Protein AF-A0A645K088-F1 (afdb_monomer)

Solvent-accessible surface area (backbone atoms only — not comparable to full-atom values): 4001 Å² total; per-residue (Å²): 108,44,71,60,29,46,53,48,26,54,49,28,50,56,28,33,78,70,69,74,41,57,71,64,57,30,52,51,28,44,50,50,27,52,50,39,48,51,51,51,51,50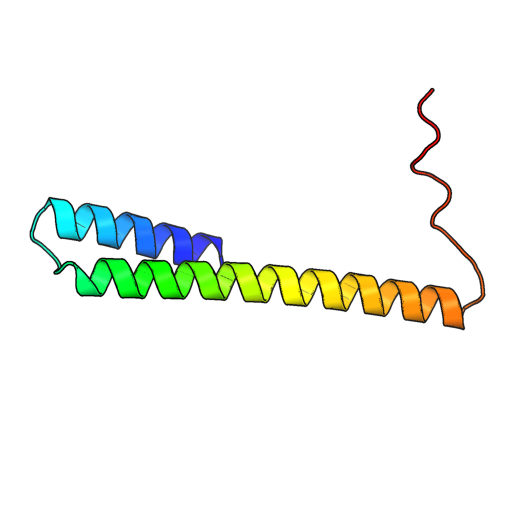,54,50,53,52,49,55,52,50,50,54,51,49,34,64,74,71,73,52,88,85,85,84,87,81,83,76,82,127

Radius of gyration: 20.07 Å; Cα contacts (8 Å, |Δi|>4): 31; chains: 1; bounding box: 38×34×48 Å

Mean predicted aligned error: 8.67 Å

Organism: NCBI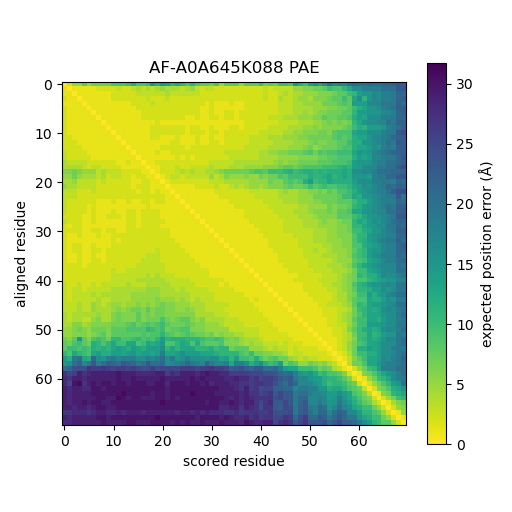:txid1076179

Structure (mmCIF, N/CA/C/O backbone):
data_AF-A0A645K088-F1
#
_entry.id   AF-A0A645K088-F1
#
loop_
_atom_site.group_PDB
_atom_site.id
_atom_site.type_symbol
_atom_site.label_atom_id
_atom_site.label_alt_id
_atom_site.label_comp_id
_atom_site.label_asym_id
_atom_site.label_entity_id
_atom_site.label_seq_id
_atom_site.pdbx_PDB_ins_code
_atom_site.Cartn_x
_atom_site.Cartn_y
_atom_site.Cartn_z
_atom_site.occupancy
_atom_site.B_iso_or_equiv
_atom_site.auth_seq_id
_atom_site.auth_comp_id
_atom_site.auth_asym_id
_atom_site.auth_atom_id
_atom_site.pdbx_PDB_model_num
ATOM 1 N N . MET A 1 1 ? -6.464 0.418 -7.619 1.00 85.19 1 MET A N 1
ATOM 2 C CA . MET A 1 1 ? -6.459 -0.225 -6.283 1.00 85.19 1 MET A CA 1
ATOM 3 C C . MET A 1 1 ? -6.105 0.744 -5.154 1.00 85.19 1 MET A C 1
ATOM 5 O O . MET A 1 1 ? -6.811 0.728 -4.159 1.00 85.19 1 MET A O 1
ATOM 9 N N . VAL A 1 2 ? -5.105 1.633 -5.298 1.00 93.94 2 VAL A N 1
ATOM 10 C CA . VAL A 1 2 ? -4.756 2.627 -4.250 1.00 93.94 2 VAL A CA 1
ATOM 11 C C . VAL A 1 2 ? -5.951 3.465 -3.753 1.00 93.94 2 VAL A C 1
ATOM 13 O O . VAL A 1 2 ? -6.134 3.519 -2.540 1.00 93.94 2 VAL A O 1
ATOM 16 N N . PRO A 1 3 ? -6.812 4.055 -4.614 1.00 95.56 3 PRO A N 1
ATOM 17 C CA . PRO A 1 3 ? -7.932 4.873 -4.128 1.00 95.56 3 PRO A CA 1
ATOM 18 C C . PRO A 1 3 ? -8.955 4.079 -3.304 1.00 95.56 3 PRO A C 1
ATOM 20 O O . PRO A 1 3 ? -9.463 4.563 -2.300 1.00 95.56 3 PRO A O 1
ATOM 23 N N . GLN A 1 4 ? -9.221 2.834 -3.699 1.00 94.19 4 GLN A N 1
ATOM 24 C CA . GLN A 1 4 ? -10.137 1.940 -2.990 1.00 94.19 4 GLN A CA 1
ATOM 25 C C . GLN A 1 4 ? -9.573 1.513 -1.625 1.00 94.19 4 GLN A C 1
ATOM 27 O O . GLN A 1 4 ? -10.301 1.477 -0.633 1.00 94.19 4 GLN A O 1
ATOM 32 N N . ALA A 1 5 ? -8.272 1.216 -1.557 1.00 95.75 5 ALA A N 1
ATOM 33 C CA . ALA A 1 5 ? -7.609 0.892 -0.297 1.00 95.75 5 ALA A CA 1
ATOM 34 C C . ALA A 1 5 ? -7.593 2.097 0.663 1.00 95.75 5 ALA A C 1
ATOM 36 O O . ALA A 1 5 ? -7.766 1.925 1.865 1.00 95.75 5 ALA A O 1
ATOM 37 N N . GLU A 1 6 ? -7.463 3.319 0.133 1.00 96.94 6 GLU A N 1
ATOM 38 C CA . GLU A 1 6 ? -7.546 4.553 0.924 1.00 96.94 6 GLU A CA 1
ATOM 39 C C . GLU A 1 6 ? -8.950 4.720 1.514 1.00 96.94 6 GLU A C 1
ATOM 41 O O . GLU A 1 6 ? -9.090 4.880 2.721 1.00 96.94 6 GLU A O 1
ATOM 46 N N . GLN A 1 7 ? -10.003 4.572 0.702 1.00 97.94 7 GLN A N 1
ATOM 47 C CA . GLN A 1 7 ? -11.389 4.606 1.190 1.00 97.94 7 GLN A CA 1
ATOM 48 C C . GLN A 1 7 ? -11.654 3.558 2.278 1.00 97.94 7 GLN A C 1
ATOM 50 O O . GLN A 1 7 ? -12.325 3.851 3.265 1.00 97.94 7 GLN A O 1
ATOM 55 N N . THR A 1 8 ? -11.101 2.353 2.120 1.00 96.31 8 THR A N 1
ATOM 56 C CA . THR A 1 8 ? -11.244 1.265 3.099 1.00 96.31 8 THR A CA 1
ATOM 57 C C . THR A 1 8 ? -10.579 1.621 4.428 1.00 96.31 8 THR A C 1
ATOM 59 O O . THR A 1 8 ? -11.180 1.428 5.482 1.00 96.31 8 THR A O 1
ATOM 62 N N . TYR A 1 9 ? -9.376 2.200 4.390 1.00 97.62 9 TYR A N 1
ATOM 63 C CA . TYR A 1 9 ? -8.689 2.689 5.585 1.00 97.62 9 TYR A CA 1
ATOM 64 C C . TYR A 1 9 ? -9.481 3.796 6.294 1.00 97.62 9 TYR A C 1
ATOM 66 O O . TYR A 1 9 ? -9.711 3.713 7.500 1.00 97.62 9 TYR A O 1
ATOM 74 N N . GLN A 1 10 ? -9.987 4.784 5.547 1.00 97.94 10 GLN A N 1
ATOM 75 C CA . GLN A 1 10 ? -10.809 5.856 6.120 1.00 97.94 10 GLN A CA 1
ATOM 76 C C . GLN A 1 10 ? -12.095 5.311 6.763 1.00 97.94 10 GLN A C 1
ATOM 78 O O . GLN A 1 10 ? -12.464 5.717 7.865 1.00 97.94 10 GLN A O 1
ATOM 83 N N . ALA A 1 11 ? -12.754 4.341 6.122 1.00 97.00 11 ALA A N 1
ATOM 84 C CA . ALA A 1 11 ? -13.922 3.671 6.688 1.00 97.00 11 ALA A CA 1
ATOM 85 C C . ALA A 1 11 ? -13.580 2.889 7.968 1.00 97.00 11 ALA A C 1
ATOM 87 O O . ALA A 1 11 ? -14.347 2.940 8.930 1.00 97.00 11 ALA A O 1
ATOM 88 N N . GLY A 1 12 ? -12.421 2.222 8.013 1.00 97.00 12 GLY A N 1
ATOM 89 C CA . GLY A 1 12 ? -11.910 1.550 9.209 1.00 97.00 12 GLY A CA 1
ATOM 90 C C . GLY A 1 12 ? -11.707 2.516 10.378 1.00 97.00 12 GLY A C 1
ATOM 91 O O . GLY A 1 12 ? -12.189 2.255 11.478 1.00 97.00 12 GLY A O 1
ATOM 92 N N . VAL A 1 13 ? -11.086 3.674 10.136 1.00 97.81 13 VAL A N 1
ATOM 93 C CA . VAL A 1 13 ? -10.877 4.724 11.153 1.00 97.81 13 VAL A CA 1
ATOM 94 C C . VAL A 1 13 ? -12.206 5.260 11.697 1.00 97.81 13 VAL A C 1
ATOM 96 O O . VAL A 1 13 ? -12.379 5.384 12.914 1.00 97.81 13 VAL A O 1
ATOM 99 N N . VAL A 1 14 ? -13.171 5.536 10.814 1.00 98.12 14 VAL A N 1
ATOM 100 C CA . VAL A 1 14 ? -14.518 5.981 11.210 1.00 98.12 14 VAL A CA 1
ATOM 101 C C . VAL A 1 14 ? -15.251 4.884 11.983 1.00 98.12 14 VAL A C 1
ATOM 103 O O . VAL A 1 14 ? -15.935 5.170 12.966 1.00 98.12 14 VAL A O 1
ATOM 106 N N . GLY A 1 15 ? -15.112 3.625 11.568 1.00 96.88 15 GLY A N 1
ATOM 107 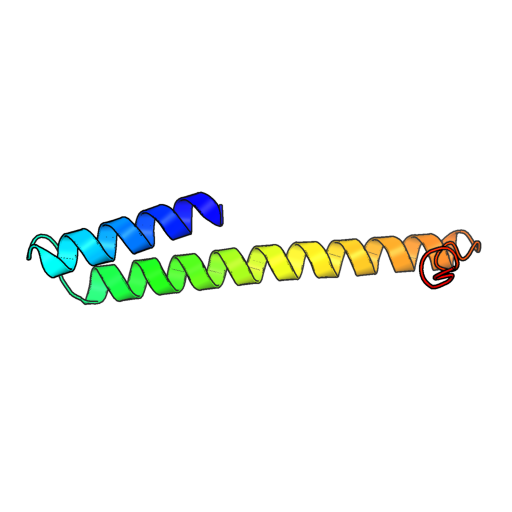C CA . GLY A 1 15 ? -15.679 2.476 12.264 1.00 96.88 15 GLY A CA 1
ATOM 108 C C . GLY A 1 15 ? -15.119 2.331 13.678 1.00 96.88 15 GLY A C 1
ATOM 109 O O . GLY A 1 15 ? -15.897 2.207 14.619 1.00 96.88 15 GLY A O 1
ATOM 110 N N . TYR A 1 16 ? -13.797 2.414 13.833 1.00 97.12 16 TYR A N 1
ATOM 111 C CA . TYR A 1 16 ? -13.113 2.297 15.121 1.00 97.12 16 TYR A CA 1
ATOM 112 C C . TYR A 1 16 ? -13.500 3.424 16.077 1.00 97.12 16 TYR A C 1
ATOM 114 O O . TYR A 1 16 ? -13.877 3.170 17.217 1.00 97.12 16 TYR A O 1
ATOM 122 N N . THR A 1 17 ? -13.512 4.666 15.584 1.00 96.44 17 THR A N 1
ATOM 123 C CA . THR A 1 17 ? -13.910 5.843 16.377 1.00 96.44 17 THR A CA 1
ATOM 124 C C . THR A 1 17 ? -15.344 5.729 16.901 1.00 96.44 17 THR A C 1
ATOM 126 O O . THR A 1 17 ? -15.646 6.187 17.998 1.00 96.44 17 THR A O 1
ATOM 129 N N . ASN A 1 18 ? -16.224 5.078 16.139 1.00 97.25 18 ASN A N 1
ATOM 130 C CA . ASN A 1 18 ? -17.616 4.849 16.519 1.00 97.25 18 ASN A CA 1
ATOM 131 C C . ASN A 1 18 ? -17.843 3.506 17.243 1.00 97.25 18 ASN A C 1
ATOM 133 O O . ASN A 1 18 ? -18.995 3.114 17.428 1.00 97.25 18 ASN A O 1
ATOM 137 N N . GLY A 1 19 ? -16.782 2.767 17.590 1.00 95.19 19 GLY A N 1
ATOM 138 C CA . GLY A 1 19 ? -16.868 1.466 18.264 1.00 95.19 19 GLY A CA 1
ATOM 139 C C . GLY A 1 19 ? -17.474 0.337 17.419 1.00 95.19 19 GLY A C 1
ATOM 140 O O . GLY A 1 19 ? -17.899 -0.676 17.966 1.00 95.19 19 GLY A O 1
ATOM 141 N N . LYS A 1 20 ? -17.552 0.504 16.093 1.00 96.56 20 LYS A N 1
ATOM 142 C CA . LYS A 1 20 ? -18.148 -0.471 15.161 1.00 96.56 20 LYS A CA 1
ATOM 143 C C . LYS A 1 20 ? -17.173 -1.556 14.709 1.00 96.56 20 LYS A C 1
ATOM 145 O O . LYS A 1 20 ? -17.616 -2.614 14.276 1.00 96.56 20 LYS A O 1
ATOM 150 N N . VAL A 1 21 ? -15.873 -1.276 14.759 1.00 95.81 21 VAL A N 1
ATOM 151 C CA . VAL A 1 21 ? -14.798 -2.236 14.473 1.00 95.81 21 VAL A CA 1
ATOM 152 C C . VAL A 1 21 ? -13.697 -2.087 15.516 1.00 95.81 21 VAL A C 1
ATOM 154 O O . VAL A 1 21 ? -13.596 -1.047 16.171 1.00 95.81 21 VAL A O 1
ATOM 157 N N . ASP A 1 22 ? -12.875 -3.118 15.672 1.00 96.62 22 ASP A N 1
ATOM 158 C CA . ASP A 1 22 ? -11.709 -3.064 16.546 1.00 96.62 22 ASP A CA 1
ATOM 159 C C . ASP A 1 22 ? -10.519 -2.337 15.889 1.00 96.62 22 ASP A C 1
ATOM 161 O O . ASP A 1 22 ? -10.524 -1.977 14.709 1.00 96.62 22 ASP A O 1
ATOM 165 N N . PHE A 1 23 ? -9.475 -2.099 16.683 1.00 96.06 23 PHE A N 1
ATOM 166 C CA . PHE A 1 23 ? -8.251 -1.459 16.205 1.00 96.06 23 PHE A CA 1
ATOM 167 C C . PHE A 1 23 ? -7.483 -2.320 15.185 1.00 96.06 23 PHE A C 1
ATOM 169 O O . PHE A 1 23 ? -6.784 -1.777 14.329 1.00 96.06 23 PHE A O 1
ATOM 176 N N . MET A 1 24 ? -7.626 -3.650 15.233 1.00 97.88 24 MET A N 1
ATOM 177 C CA . MET A 1 24 ? -6.945 -4.551 14.297 1.00 97.88 24 MET A CA 1
ATOM 178 C C . MET A 1 24 ? -7.486 -4.377 12.878 1.00 97.88 24 MET A C 1
ATOM 180 O O . MET A 1 24 ? -6.698 -4.290 11.940 1.00 97.88 24 MET A O 1
ATOM 184 N N . ALA A 1 25 ? -8.793 -4.158 12.719 1.00 97.12 25 ALA A N 1
ATOM 185 C CA . ALA A 1 25 ? -9.391 -3.816 11.430 1.00 97.12 25 ALA A CA 1
ATOM 186 C C . ALA A 1 25 ? -8.795 -2.528 10.818 1.00 97.12 25 ALA A C 1
ATOM 188 O O . ALA A 1 25 ? -8.601 -2.428 9.600 1.00 97.12 25 ALA A O 1
ATOM 189 N N . VAL A 1 26 ? -8.449 -1.539 11.651 1.00 97.81 26 VAL A N 1
ATOM 190 C CA . VAL A 1 26 ? -7.763 -0.316 11.197 1.00 97.81 26 VAL A CA 1
ATOM 191 C C . VAL A 1 26 ? -6.345 -0.635 10.725 1.00 97.81 26 VAL A C 1
ATOM 193 O O . VAL A 1 26 ? -5.948 -0.193 9.647 1.00 97.81 26 VAL A O 1
ATOM 196 N N . LEU A 1 27 ? -5.588 -1.425 11.490 1.00 98.31 27 LEU A N 1
ATOM 197 C CA . LEU A 1 27 ? -4.226 -1.819 11.121 1.00 98.31 27 LEU A CA 1
ATOM 198 C C . LEU A 1 27 ? -4.186 -2.634 9.824 1.00 98.31 27 LEU A C 1
ATOM 200 O O . LEU A 1 27 ? -3.335 -2.383 8.969 1.00 98.31 27 LEU A O 1
ATOM 204 N N . ASP A 1 28 ? -5.127 -3.554 9.639 1.00 97.88 28 ASP A N 1
ATOM 205 C CA . ASP A 1 28 ? -5.220 -4.370 8.430 1.00 97.88 28 ASP A CA 1
ATOM 206 C C . ASP A 1 28 ? -5.521 -3.514 7.197 1.00 97.88 28 ASP A C 1
ATOM 208 O O . ASP A 1 28 ? -4.845 -3.629 6.169 1.00 97.88 28 ASP A O 1
ATOM 212 N N . SER A 1 29 ? -6.476 -2.586 7.308 1.00 97.56 29 SER A N 1
ATOM 213 C CA . SER A 1 29 ? -6.793 -1.656 6.218 1.00 97.56 29 SER A CA 1
ATOM 214 C C . SER A 1 29 ? -5.631 -0.701 5.896 1.00 97.56 29 SER A C 1
ATOM 216 O O . SER A 1 29 ? -5.365 -0.426 4.721 1.00 97.56 29 SER A O 1
ATOM 218 N N . LEU A 1 30 ? -4.866 -0.266 6.905 1.00 98.19 30 LEU A N 1
ATOM 219 C CA . LEU A 1 30 ? -3.649 0.528 6.718 1.00 98.19 30 LEU A CA 1
ATOM 220 C C . LEU A 1 30 ? -2.545 -0.270 6.008 1.00 98.19 30 LEU A C 1
ATOM 222 O O . LEU A 1 30 ? -1.899 0.241 5.088 1.00 98.19 30 LEU A O 1
ATOM 226 N N . ASN A 1 31 ? -2.335 -1.528 6.400 1.00 98.25 31 ASN A N 1
ATOM 227 C CA . ASN A 1 31 ? -1.374 -2.419 5.751 1.00 98.25 31 ASN A CA 1
ATOM 228 C C . ASN A 1 31 ? -1.747 -2.665 4.284 1.00 98.25 31 ASN A C 1
ATOM 230 O O . ASN A 1 31 ? -0.888 -2.566 3.403 1.00 98.25 31 ASN A O 1
ATOM 234 N N . ALA A 1 32 ? -3.029 -2.905 3.998 1.00 97.62 32 ALA A N 1
ATOM 235 C CA . ALA A 1 32 ? -3.530 -3.058 2.635 1.00 97.62 32 ALA A CA 1
ATOM 236 C C . ALA A 1 32 ? -3.280 -1.798 1.785 1.00 97.62 32 ALA A C 1
ATOM 238 O O . ALA A 1 32 ? -2.788 -1.893 0.658 1.00 97.62 32 ALA A O 1
ATOM 239 N N . LEU A 1 33 ? -3.541 -0.609 2.338 1.00 98.25 33 LEU A N 1
ATOM 240 C CA . LEU A 1 33 ? -3.245 0.669 1.688 1.00 98.25 33 LEU A CA 1
ATOM 241 C C . LEU A 1 33 ? -1.752 0.841 1.392 1.00 98.25 33 LEU A C 1
ATOM 243 O O . LEU A 1 33 ? -1.376 1.251 0.290 1.00 98.25 33 LEU A O 1
ATOM 247 N N . ARG A 1 34 ? -0.889 0.511 2.356 1.00 98.19 34 ARG A N 1
ATOM 248 C CA . ARG A 1 34 ? 0.564 0.587 2.182 1.00 98.19 34 ARG A CA 1
ATOM 249 C C . ARG A 1 34 ? 1.044 -0.342 1.069 1.00 98.19 34 ARG A C 1
ATOM 251 O O . ARG A 1 34 ? 1.820 0.094 0.221 1.00 98.19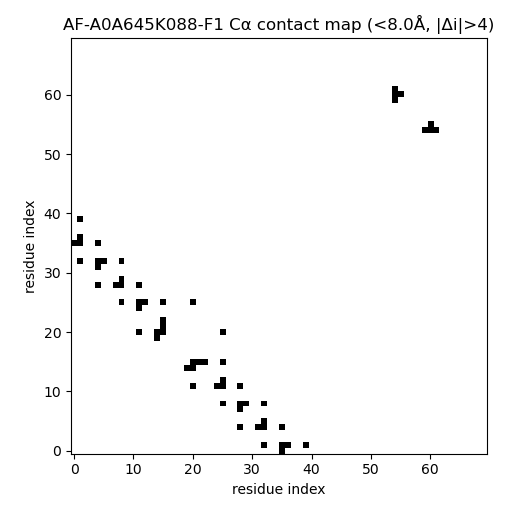 34 ARG A O 1
ATOM 258 N N . ASN A 1 35 ? 0.556 -1.579 1.038 1.00 97.88 35 ASN A N 1
ATOM 259 C CA . ASN A 1 35 ? 0.904 -2.547 -0.002 1.00 97.88 35 ASN A CA 1
ATOM 260 C C . ASN A 1 35 ? 0.436 -2.076 -1.382 1.00 97.88 35 ASN A C 1
ATOM 262 O O . ASN A 1 35 ? 1.233 -2.047 -2.315 1.00 97.88 35 ASN A O 1
ATOM 266 N N . ALA A 1 36 ? -0.797 -1.573 -1.495 1.00 97.38 36 ALA A N 1
ATOM 267 C CA . ALA A 1 36 ? -1.302 -1.025 -2.751 1.00 97.38 36 ALA A CA 1
ATOM 268 C C . ALA A 1 36 ? -0.439 0.142 -3.272 1.00 97.38 36 ALA A C 1
ATOM 270 O O . ALA A 1 36 ? -0.185 0.238 -4.474 1.00 97.38 36 ALA A O 1
ATOM 271 N N . LYS A 1 37 ? 0.026 1.031 -2.379 1.00 97.19 37 LYS A N 1
ATOM 272 C CA . LYS A 1 37 ? 0.940 2.131 -2.735 1.00 97.19 37 LYS A CA 1
ATOM 273 C C . LYS A 1 37 ? 2.300 1.596 -3.192 1.00 97.19 37 LYS A C 1
ATOM 275 O O . LYS A 1 37 ? 2.816 2.053 -4.209 1.00 97.19 37 LYS A O 1
ATOM 280 N N . LEU A 1 38 ? 2.864 0.617 -2.483 1.00 97.88 38 LEU A N 1
ATOM 281 C CA . LEU A 1 38 ? 4.129 -0.021 -2.862 1.00 97.88 38 LEU A CA 1
ATOM 282 C C . LEU A 1 38 ? 4.055 -0.671 -4.244 1.00 97.88 38 LEU A C 1
ATOM 284 O O . LEU A 1 38 ? 4.957 -0.473 -5.054 1.00 97.88 38 LEU A O 1
ATOM 288 N N . ASP A 1 39 ? 2.985 -1.403 -4.531 1.00 97.06 39 ASP A N 1
ATOM 289 C CA .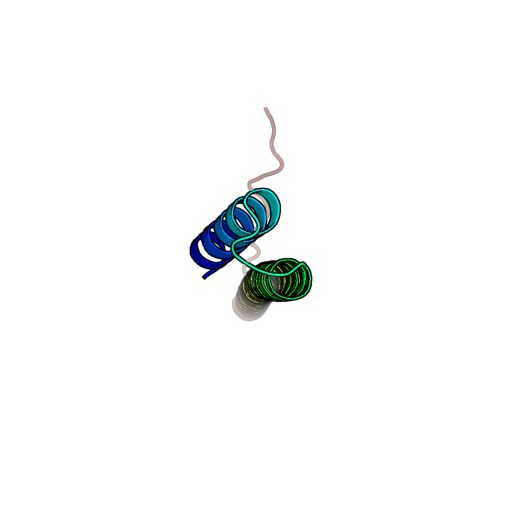 ASP A 1 39 ? 2.821 -2.086 -5.814 1.00 97.06 39 ASP A CA 1
ATOM 290 C C . ASP A 1 39 ? 2.645 -1.095 -6.966 1.00 97.06 39 ASP A C 1
ATOM 292 O O . ASP A 1 39 ? 3.228 -1.282 -8.034 1.00 97.06 39 ASP A O 1
ATOM 296 N N . TYR 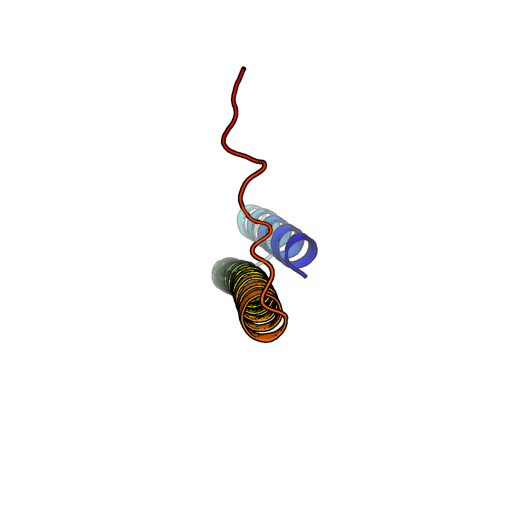A 1 40 ? 1.947 0.020 -6.730 1.00 95.81 40 TYR A N 1
ATOM 297 C CA . TYR A 1 40 ? 1.883 1.121 -7.691 1.00 95.81 40 TYR A CA 1
ATOM 298 C C . TYR A 1 40 ? 3.273 1.694 -8.014 1.00 95.81 40 TYR A C 1
ATOM 300 O O . TYR A 1 40 ? 3.618 1.856 -9.186 1.00 95.81 40 TYR A O 1
ATOM 308 N N . TYR A 1 41 ? 4.096 1.972 -6.998 1.00 95.44 41 TYR A N 1
ATOM 309 C CA . TYR A 1 41 ? 5.444 2.500 -7.227 1.00 95.44 41 TYR A CA 1
ATOM 310 C C . TYR A 1 41 ? 6.361 1.491 -7.918 1.00 95.44 41 TYR A C 1
ATOM 312 O O . TYR A 1 41 ? 7.109 1.882 -8.811 1.00 95.44 41 TYR A O 1
ATOM 320 N N . LYS A 1 42 ? 6.284 0.204 -7.560 1.00 96.25 42 LYS A N 1
ATOM 321 C CA . LYS A 1 42 ? 7.027 -0.858 -8.255 1.00 96.25 42 LYS A CA 1
ATOM 322 C C . LYS A 1 42 ? 6.659 -0.904 -9.734 1.00 96.25 42 LYS A C 1
ATOM 324 O O . LYS A 1 42 ? 7.552 -0.842 -10.569 1.00 96.25 42 LYS A O 1
ATOM 329 N N . ALA A 1 43 ? 5.364 -0.908 -10.053 1.00 94.81 43 ALA A N 1
ATOM 330 C CA . ALA A 1 43 ? 4.895 -0.901 -11.436 1.00 94.81 43 ALA A CA 1
ATOM 331 C C . ALA A 1 43 ? 5.406 0.324 -12.214 1.00 94.81 43 ALA A C 1
ATOM 333 O O . ALA A 1 43 ? 5.827 0.192 -13.362 1.00 94.81 43 ALA A O 1
ATOM 334 N N . ARG A 1 44 ? 5.433 1.508 -11.584 1.00 95.00 44 ARG A N 1
ATOM 335 C CA . ARG A 1 44 ? 5.975 2.722 -12.210 1.00 95.00 44 ARG A CA 1
ATOM 336 C C . ARG A 1 44 ? 7.476 2.614 -12.478 1.00 95.00 44 ARG A C 1
ATOM 338 O O . ARG A 1 44 ? 7.922 2.916 -13.578 1.00 95.00 44 ARG A O 1
ATOM 345 N N . VAL A 1 45 ? 8.243 2.146 -11.497 1.00 95.69 45 VAL A N 1
ATOM 346 C CA . VAL A 1 45 ? 9.691 1.944 -11.639 1.00 95.69 45 VAL A CA 1
ATOM 347 C C . VAL A 1 45 ? 9.999 0.901 -12.712 1.00 95.69 45 VAL A C 1
ATOM 349 O O . VAL A 1 45 ? 10.927 1.078 -13.497 1.00 95.69 45 VAL A O 1
ATOM 352 N N . ASP A 1 46 ? 9.233 -0.185 -12.772 1.00 95.38 46 ASP A N 1
ATOM 353 C CA . ASP A 1 46 ? 9.428 -1.228 -13.778 1.00 95.38 46 ASP A CA 1
ATOM 354 C C . ASP A 1 46 ? 9.090 -0.725 -15.185 1.00 95.38 46 ASP A C 1
ATOM 356 O O . ASP A 1 46 ? 9.820 -1.033 -16.129 1.00 95.38 46 ASP A O 1
ATOM 360 N N . TYR A 1 47 ? 8.065 0.123 -15.319 1.00 93.19 47 TYR A N 1
ATOM 361 C CA . TYR A 1 47 ? 7.771 0.840 -16.558 1.00 93.19 47 TYR A CA 1
ATOM 362 C C . TYR A 1 47 ? 8.920 1.772 -16.973 1.00 93.19 47 TYR A C 1
ATOM 364 O O . TYR A 1 47 ? 9.394 1.687 -18.104 1.00 93.19 47 TYR A O 1
ATOM 372 N N . GLU A 1 48 ? 9.423 2.610 -16.062 1.00 91.62 48 GLU A N 1
ATOM 373 C CA . GLU A 1 48 ? 10.548 3.522 -16.324 1.00 91.62 48 GLU A CA 1
ATOM 374 C C . GLU A 1 48 ? 11.813 2.746 -16.744 1.00 91.62 48 GLU A C 1
ATOM 376 O O . GLU A 1 48 ? 12.486 3.100 -17.714 1.00 91.62 48 GLU A O 1
ATOM 381 N N . LYS A 1 49 ? 12.108 1.620 -16.079 1.00 92.88 49 LYS A N 1
ATOM 382 C CA 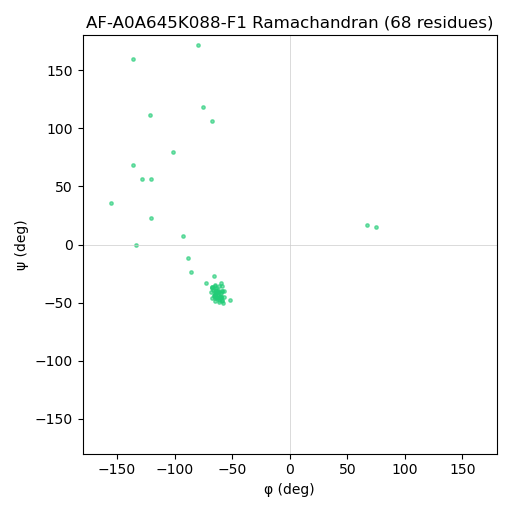. LYS A 1 49 ? 13.210 0.722 -16.461 1.00 92.88 49 LYS A CA 1
ATOM 383 C C . LYS A 1 49 ? 12.996 0.095 -17.834 1.00 92.88 49 LYS A C 1
ATOM 385 O O . LYS A 1 49 ? 13.961 -0.055 -18.584 1.00 92.88 49 LYS A O 1
ATOM 390 N N . ALA A 1 50 ? 11.776 -0.334 -18.150 1.00 90.38 50 ALA A N 1
ATOM 391 C CA . ALA A 1 50 ? 11.453 -0.909 -19.451 1.00 90.38 50 ALA A CA 1
ATOM 392 C C . ALA A 1 50 ? 11.617 0.134 -20.565 1.00 90.38 50 ALA A C 1
ATOM 394 O O . ALA A 1 50 ? 12.250 -0.167 -21.575 1.00 90.38 50 ALA A O 1
ATOM 395 N N . ALA A 1 51 ? 11.153 1.367 -20.345 1.00 88.81 51 ALA A N 1
ATOM 396 C CA . ALA A 1 51 ? 11.353 2.486 -21.260 1.00 88.81 51 ALA A CA 1
ATOM 397 C C . ALA A 1 51 ? 12.848 2.757 -21.503 1.00 88.81 51 ALA A C 1
ATOM 399 O O . ALA A 1 51 ? 13.290 2.723 -22.647 1.00 88.81 51 ALA A O 1
ATOM 400 N N . ALA A 1 52 ? 13.657 2.878 -20.446 1.00 85.81 52 ALA A N 1
ATOM 401 C CA . ALA A 1 52 ? 15.102 3.091 -20.577 1.00 85.81 52 ALA A CA 1
ATOM 402 C C . ALA A 1 52 ? 15.822 1.936 -21.310 1.00 85.81 52 ALA A C 1
ATOM 404 O O . ALA A 1 52 ? 16.762 2.153 -22.078 1.00 85.81 52 ALA A O 1
ATOM 405 N N . LYS A 1 53 ? 15.385 0.683 -21.104 1.00 86.94 53 LYS A N 1
ATOM 406 C CA . LYS A 1 53 ? 15.909 -0.477 -21.850 1.00 86.94 53 LYS A CA 1
ATOM 407 C C . LYS A 1 53 ? 15.569 -0.393 -23.338 1.00 86.94 53 LYS A C 1
ATOM 409 O O . LYS A 1 53 ? 16.436 -0.696 -24.157 1.00 86.94 53 LYS A O 1
A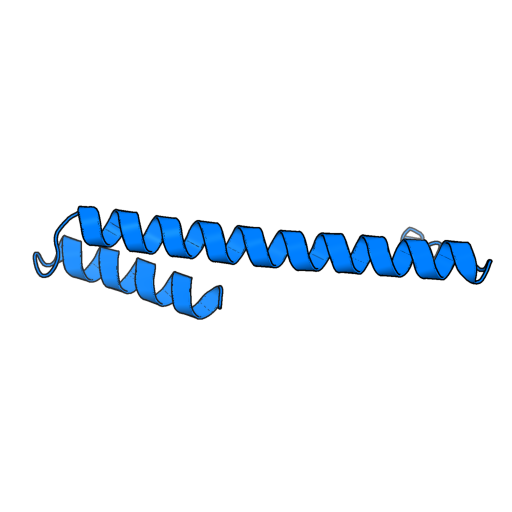TOM 414 N N . LEU A 1 54 ? 14.345 0.012 -23.679 1.00 83.38 54 LEU A N 1
ATOM 415 C CA . LEU A 1 54 ? 13.929 0.228 -25.066 1.00 83.38 54 LEU A CA 1
ATOM 416 C C . LEU A 1 54 ? 14.736 1.363 -25.709 1.00 83.38 54 LEU A C 1
ATOM 418 O O . LEU A 1 54 ? 15.271 1.175 -26.796 1.00 83.38 54 LEU A O 1
ATOM 422 N N . GLU A 1 55 ? 14.919 2.489 -25.020 1.00 79.44 55 GLU A N 1
ATOM 423 C CA . GLU A 1 55 ? 15.751 3.605 -25.497 1.00 79.44 55 GLU A CA 1
ATOM 424 C C . GLU A 1 55 ? 17.193 3.168 -25.784 1.00 79.44 55 GLU A C 1
ATOM 426 O O . GLU A 1 55 ? 17.739 3.463 -26.851 1.00 79.44 55 GLU A O 1
ATOM 431 N N . LYS A 1 56 ? 17.796 2.391 -24.872 1.00 76.75 56 LYS A N 1
ATOM 432 C CA . LYS A 1 56 ? 19.142 1.833 -25.059 1.00 76.75 56 LYS A CA 1
ATOM 433 C C . LYS A 1 56 ? 19.216 0.884 -26.259 1.00 76.75 56 LYS A C 1
ATOM 435 O O . LYS A 1 56 ? 20.220 0.894 -26.966 1.00 76.75 56 LYS A O 1
ATOM 440 N N . ALA A 1 57 ? 18.188 0.066 -26.485 1.00 78.56 57 ALA A N 1
ATOM 441 C CA . ALA A 1 57 ? 18.145 -0.890 -27.593 1.00 78.56 57 ALA A CA 1
ATOM 442 C C . ALA A 1 57 ? 17.928 -0.215 -28.960 1.00 78.56 57 ALA A C 1
ATOM 444 O O . ALA A 1 57 ? 18.459 -0.686 -29.961 1.00 78.56 57 ALA A O 1
ATOM 445 N N . VAL A 1 58 ? 17.170 0.886 -29.003 1.00 76.62 58 VAL A N 1
ATOM 446 C CA . VAL A 1 58 ? 16.830 1.619 -30.239 1.00 76.62 58 VAL A CA 1
ATOM 447 C C . VAL A 1 58 ? 17.886 2.685 -30.594 1.00 76.62 58 VAL A C 1
ATOM 449 O O . VAL A 1 58 ? 17.896 3.203 -31.710 1.00 76.62 58 VAL A O 1
ATOM 452 N N . GLY A 1 59 ? 18.820 2.994 -29.686 1.00 62.03 59 GLY A N 1
ATOM 453 C CA . GLY A 1 59 ? 19.988 3.840 -29.966 1.00 62.03 59 GLY A CA 1
ATOM 454 C C . GLY A 1 59 ? 19.691 5.339 -30.083 1.00 62.03 59 GLY A C 1
ATOM 455 O O . GLY A 1 59 ? 20.535 6.088 -30.574 1.00 62.03 59 GLY A O 1
ATOM 456 N N . LYS A 1 60 ? 18.514 5.802 -29.639 1.00 62.12 60 LYS A N 1
ATOM 457 C CA . LYS A 1 60 ? 18.145 7.227 -29.629 1.00 62.12 60 LYS A CA 1
ATOM 458 C C . LYS A 1 60 ? 17.826 7.677 -28.200 1.00 62.12 60 LYS A C 1
ATOM 460 O O . LYS A 1 60 ? 16.807 7.249 -27.663 1.00 62.12 60 LYS A O 1
ATOM 465 N N . PRO A 1 61 ? 18.653 8.537 -27.579 1.00 52.25 61 PRO A N 1
ATOM 466 C CA . PRO A 1 61 ? 18.322 9.115 -26.289 1.00 52.25 61 PRO A CA 1
ATOM 467 C C . PRO A 1 61 ? 17.257 10.192 -26.500 1.00 52.25 61 PRO A C 1
ATOM 469 O O . PRO A 1 61 ? 17.504 11.191 -27.177 1.00 52.25 61 PRO A O 1
ATOM 472 N N . HIS A 1 62 ? 16.074 10.016 -25.913 1.00 58.75 62 HIS A N 1
ATOM 473 C CA . HIS A 1 62 ? 15.099 11.100 -25.812 1.00 58.75 62 HIS A CA 1
ATOM 474 C C . HIS A 1 62 ? 14.755 11.405 -24.356 1.00 58.75 62 HIS A C 1
ATOM 476 O O . HIS A 1 62 ? 13.604 11.448 -23.948 1.00 58.75 62 HIS A O 1
ATOM 482 N N . PHE A 1 63 ? 15.804 11.702 -23.587 1.00 59.69 63 PHE A N 1
ATOM 483 C CA . PHE A 1 63 ? 15.695 12.447 -22.336 1.00 59.69 63 PHE A CA 1
ATOM 484 C C . PHE A 1 63 ? 16.677 13.627 -22.334 1.00 59.69 63 PHE A C 1
ATOM 486 O O . PHE A 1 63 ? 17.542 13.759 -21.478 1.00 59.69 63 PHE A O 1
ATOM 493 N N . VAL A 1 64 ? 16.566 14.494 -23.345 1.00 57.31 64 VAL A N 1
ATOM 494 C CA . VAL A 1 64 ? 17.077 15.872 -23.280 1.00 57.31 64 VAL A CA 1
ATOM 495 C C . VAL A 1 64 ? 16.009 16.794 -23.868 1.00 57.31 64 VAL A C 1
ATOM 497 O O . VAL A 1 64 ? 16.154 17.309 -24.966 1.00 57.31 64 VAL A O 1
ATOM 500 N N . SER A 1 65 ? 14.880 16.944 -23.173 1.00 53.75 65 SER A N 1
ATOM 501 C CA . SER A 1 65 ? 13.938 18.045 -23.443 1.00 53.75 65 SER A CA 1
ATOM 502 C C . SER A 1 65 ? 13.083 18.400 -22.218 1.00 53.75 65 SER A C 1
ATOM 504 O O . SER A 1 65 ? 11.903 18.709 -22.345 1.00 53.75 65 SER A O 1
ATOM 506 N N . GLY A 1 66 ? 13.666 18.316 -21.016 1.00 56.31 66 GLY A N 1
ATOM 507 C CA . GLY A 1 66 ? 12.991 18.688 -19.763 1.00 56.31 66 GLY A CA 1
ATOM 508 C C . GLY A 1 66 ? 13.812 19.561 -18.808 1.00 56.31 66 GLY A C 1
ATOM 509 O O . GLY A 1 66 ? 13.304 19.916 -17.753 1.00 56.31 66 GLY A O 1
ATOM 510 N N . ILE A 1 67 ? 15.062 19.916 -19.146 1.00 57.53 67 ILE A N 1
ATOM 511 C CA . ILE A 1 67 ? 15.939 20.756 -18.295 1.00 57.53 67 ILE A CA 1
ATOM 512 C C . ILE A 1 67 ? 16.356 22.049 -19.024 1.00 57.53 67 ILE A C 1
ATOM 514 O O . ILE A 1 67 ? 17.341 22.690 -18.684 1.00 57.53 67 ILE A O 1
ATOM 518 N N . THR A 1 68 ? 15.587 22.494 -20.018 1.00 45.56 68 THR A N 1
ATOM 519 C CA . THR A 1 68 ? 15.686 23.884 -20.489 1.00 45.56 68 THR A CA 1
ATOM 520 C C . THR A 1 68 ? 14.524 24.658 -19.888 1.00 45.56 68 THR A C 1
ATOM 522 O O . THR A 1 68 ? 13.490 24.845 -20.519 1.00 45.56 68 THR A O 1
ATOM 525 N N . LEU A 1 69 ? 14.690 25.047 -18.622 1.00 49.78 69 LEU A N 1
ATOM 526 C CA . LEU A 1 69 ? 13.989 26.204 -18.078 1.00 49.78 69 LEU A CA 1
ATOM 527 C C . LEU A 1 69 ? 14.559 27.433 -18.800 1.00 49.78 69 LEU A C 1
ATOM 529 O O . LEU A 1 69 ? 15.716 27.794 -18.573 1.00 49.78 69 LEU A O 1
ATOM 533 N N . GLN A 1 70 ? 13.772 28.002 -19.714 1.00 46.56 70 GLN A N 1
ATOM 534 C CA . GLN A 1 70 ? 13.766 29.450 -19.921 1.00 46.56 70 GLN A CA 1
ATOM 535 C C . GLN A 1 70 ? 12.929 30.091 -18.817 1.00 46.56 70 GLN A C 1
ATOM 537 O O . GLN A 1 70 ? 11.921 29.462 -18.418 1.00 46.56 70 GLN A O 1
#

Foldseek 3Di:
DLVVLVVQLVVQVVCCVVVNDPVVSNVVSVVVNVVVVVVVVVVVVVVVVVVVVVCVVVVHDDPPDPPPDD

Secondary structure (DSSP, 8-state):
-HHHHHHHHHHHHHHHHTTSS-HHHHHHHHHHHHHHHHHHHHHHHHHHHHHHHHHHHHT-----SSS---

Sequence (70 aa):
MVPQAEQTYQAGVVGYTNGKVDFMAVLDSLNALRNAKLDYYKARVDYEKAAAKLEKAVGKPHFVSGITLQ

Nearest PDB structures (foldseek):
  2wmz-assembly1_B  TM=8.866E-01  e=1.237E+00  Escherichia coli K-12
  4k34-assembly1_A  TM=7.942E-01  e=2.279E+00  Escherichia coli K-12
  4k7r-assembly1_A  TM=8.274E-01  e=3.200E+00  Escherichia coli K-12

pLDDT: mean 87.54, std 15.76, range [4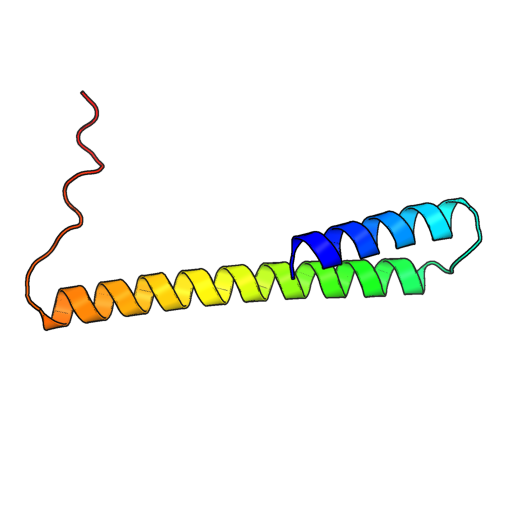5.56, 98.31]